Protein AF-A0A4C1TET9-F1 (afdb_monomer_lite)

pLDDT: mean 71.74, std 20.32, range [32.75, 92.12]

Structure (mmCIF, N/CA/C/O backbone):
data_AF-A0A4C1TET9-F1
#
_entry.id   AF-A0A4C1TET9-F1
#
loop_
_atom_site.group_PDB
_atom_site.id
_atom_site.type_symbol
_atom_site.label_atom_id
_atom_site.label_alt_id
_atom_site.label_comp_id
_atom_site.label_asym_id
_atom_site.label_entity_id
_atom_site.label_seq_id
_atom_site.pdbx_PDB_ins_code
_atom_site.Cartn_x
_atom_site.Cartn_y
_atom_site.Cartn_z
_atom_site.occupancy
_atom_site.B_iso_or_equiv
_atom_site.auth_seq_id
_atom_site.auth_comp_id
_atom_site.auth_asym_id
_atom_site.auth_atom_id
_atom_site.pdbx_PDB_model_num
ATOM 1 N N . MET A 1 1 ? 56.126 8.622 1.285 1.00 38.72 1 MET A N 1
ATOM 2 C CA . MET A 1 1 ? 56.814 7.589 0.489 1.00 38.72 1 MET A CA 1
ATOM 3 C C . MET A 1 1 ? 56.001 7.360 -0.783 1.00 38.72 1 MET A C 1
ATOM 5 O O . MET A 1 1 ? 54.898 6.855 -0.698 1.00 38.72 1 MET A O 1
ATOM 9 N N . VAL A 1 2 ? 56.518 7.886 -1.899 1.00 38.59 2 VAL A N 1
ATOM 10 C CA . VAL A 1 2 ? 56.330 7.518 -3.320 1.00 38.59 2 VAL A CA 1
ATOM 11 C C . VAL A 1 2 ? 54.938 7.075 -3.811 1.00 38.59 2 VAL A C 1
ATOM 13 O O . VAL A 1 2 ? 54.588 5.906 -3.709 1.00 38.59 2 VAL A O 1
ATOM 16 N N . VAL A 1 3 ? 54.254 7.959 -4.549 1.00 39.19 3 VAL A N 1
ATOM 17 C CA . VAL A 1 3 ? 53.482 7.546 -5.736 1.00 39.19 3 VAL A CA 1
ATOM 18 C C . VAL A 1 3 ? 54.279 8.017 -6.950 1.00 39.19 3 VAL A C 1
ATOM 20 O O . VAL A 1 3 ? 54.488 9.214 -7.143 1.00 39.19 3 VAL A O 1
ATOM 23 N N . LYS A 1 4 ? 54.834 7.059 -7.696 1.00 46.38 4 LYS A N 1
ATOM 24 C CA . LYS A 1 4 ? 55.613 7.294 -8.915 1.00 46.38 4 LYS A CA 1
ATOM 25 C C . LYS A 1 4 ? 54.668 7.546 -10.095 1.00 46.38 4 LYS A C 1
ATOM 27 O O . LYS A 1 4 ? 53.621 6.920 -10.206 1.00 46.38 4 LYS A O 1
ATOM 32 N N . ALA A 1 5 ? 55.114 8.482 -10.925 1.00 46.47 5 ALA A N 1
ATOM 33 C CA . ALA A 1 5 ? 54.540 9.013 -12.155 1.00 46.47 5 ALA A CA 1
ATOM 34 C C . ALA A 1 5 ? 54.262 7.979 -13.259 1.00 46.47 5 ALA A C 1
ATOM 36 O O . ALA A 1 5 ? 54.716 6.847 -13.144 1.00 46.47 5 ALA A O 1
ATOM 37 N N . ILE A 1 6 ? 53.583 8.447 -14.321 1.00 44.53 6 ILE A N 1
ATOM 38 C CA . ILE A 1 6 ? 53.669 8.145 -15.779 1.00 44.53 6 ILE A CA 1
ATOM 39 C C . ILE A 1 6 ? 52.377 8.780 -16.363 1.00 44.53 6 ILE A C 1
ATOM 41 O O . ILE A 1 6 ? 51.304 8.487 -15.859 1.00 44.53 6 ILE A O 1
ATOM 45 N N . ASN A 1 7 ? 52.295 9.668 -17.355 1.00 45.19 7 ASN A N 1
ATOM 46 C CA . ASN A 1 7 ? 53.189 10.201 -18.376 1.00 45.19 7 ASN A CA 1
ATOM 47 C C . ASN A 1 7 ? 52.543 11.511 -18.882 1.00 45.19 7 ASN A C 1
ATOM 49 O O . ASN A 1 7 ? 51.370 11.501 -19.247 1.00 45.19 7 ASN A O 1
ATOM 53 N N . ALA A 1 8 ? 53.298 12.604 -18.972 1.00 42.91 8 ALA A N 1
ATOM 54 C CA . ALA A 1 8 ? 52.932 13.778 -19.765 1.00 42.91 8 ALA A CA 1
ATOM 55 C C . ALA A 1 8 ? 54.130 14.100 -20.656 1.00 42.91 8 ALA A C 1
ATOM 57 O O . ALA A 1 8 ? 55.148 14.600 -20.182 1.00 42.91 8 ALA A O 1
ATOM 58 N N . ALA A 1 9 ? 54.031 13.737 -21.931 1.00 41.31 9 ALA A N 1
ATOM 59 C CA . ALA A 1 9 ? 55.050 14.031 -22.920 1.00 41.31 9 ALA A CA 1
ATOM 60 C C . ALA A 1 9 ? 54.404 14.278 -24.283 1.00 41.31 9 ALA A C 1
ATOM 62 O O . ALA A 1 9 ? 53.644 13.438 -24.757 1.00 41.31 9 ALA A O 1
ATOM 63 N N . ALA A 1 10 ? 54.843 15.386 -24.888 1.00 41.03 10 ALA A N 1
ATOM 64 C CA . ALA A 1 10 ? 54.992 15.609 -26.325 1.00 41.03 10 ALA A CA 1
ATOM 65 C C . ALA A 1 10 ? 53.688 15.750 -27.149 1.00 41.03 10 ALA A C 1
ATOM 67 O O . ALA A 1 10 ? 52.741 15.002 -26.994 1.00 41.03 10 ALA A O 1
ATOM 68 N N . ASN A 1 11 ? 53.563 16.659 -28.109 1.00 46.41 11 ASN A N 1
ATOM 69 C CA . ASN A 1 11 ? 54.492 17.654 -28.612 1.00 46.41 11 ASN A CA 1
ATOM 70 C C . ASN A 1 11 ? 53.714 18.684 -29.433 1.00 46.41 11 ASN A C 1
ATOM 72 O O . ASN A 1 11 ? 52.646 18.408 -29.974 1.00 46.41 11 ASN A O 1
ATOM 76 N N . GLN A 1 12 ? 54.307 19.862 -29.515 1.00 42.22 12 GLN A N 1
ATOM 77 C CA . GLN A 1 12 ? 53.880 21.018 -30.285 1.00 42.22 12 GLN A CA 1
ATOM 78 C C . GLN A 1 12 ? 54.025 20.804 -31.804 1.00 42.22 12 GLN A C 1
ATOM 80 O O . GLN A 1 12 ? 54.840 20.002 -32.254 1.00 42.22 12 GLN A O 1
ATOM 85 N N . GLY A 1 13 ? 53.285 21.603 -32.576 1.00 36.81 13 GLY A N 1
ATOM 86 C CA . GLY A 1 13 ? 53.419 21.783 -34.027 1.00 36.81 13 GLY A CA 1
ATOM 87 C C . GLY A 1 13 ? 52.044 22.121 -34.599 1.00 36.81 13 GLY A C 1
ATOM 88 O O . GLY A 1 13 ? 51.201 21.248 -34.724 1.00 36.81 13 GLY A O 1
ATOM 89 N N . GLY A 1 14 ? 51.664 23.375 -34.819 1.00 34.59 14 GLY A N 1
ATOM 90 C CA . GLY A 1 14 ? 52.382 24.384 -35.587 1.00 34.59 14 GLY A CA 1
ATOM 91 C C . GLY A 1 14 ? 51.443 24.785 -36.725 1.00 34.59 14 GLY A C 1
ATOM 92 O O . GLY A 1 14 ? 51.543 24.265 -37.828 1.00 34.59 14 GLY A O 1
ATOM 93 N N . ILE A 1 15 ? 50.460 25.631 -36.416 1.00 41.78 15 ILE A N 1
ATOM 94 C CA . ILE A 1 15 ? 49.552 26.220 -37.403 1.00 41.78 15 ILE A CA 1
ATOM 95 C C . ILE A 1 15 ? 50.273 27.442 -37.970 1.00 41.78 15 ILE A C 1
ATOM 97 O O . ILE A 1 15 ? 50.394 28.434 -37.258 1.00 41.78 15 ILE A O 1
ATOM 101 N N . LEU A 1 16 ? 50.746 27.394 -39.218 1.00 35.22 16 LEU A N 1
ATOM 102 C CA . LEU A 1 16 ? 50.920 28.610 -40.012 1.00 35.22 16 LEU A CA 1
ATOM 103 C C . LEU A 1 16 ? 50.923 28.335 -41.522 1.00 35.22 16 LEU A C 1
ATOM 105 O O . LEU A 1 16 ? 51.372 27.298 -42.001 1.00 35.22 16 LEU A O 1
ATOM 109 N N . GLN A 1 17 ? 50.362 29.315 -42.219 1.00 34.50 17 GLN A N 1
ATOM 110 C CA . GLN A 1 17 ? 49.959 29.389 -43.619 1.00 34.50 17 GLN A CA 1
ATOM 111 C C . GLN A 1 17 ? 51.088 29.190 -44.642 1.00 34.50 17 GLN A C 1
ATOM 113 O O . GLN A 1 17 ? 52.231 29.583 -44.414 1.00 34.50 17 GLN A O 1
ATOM 118 N N . ARG A 1 18 ? 50.706 28.742 -45.844 1.00 37.03 18 ARG A N 1
ATOM 119 C CA . ARG A 1 18 ? 51.310 29.201 -47.102 1.00 37.03 18 ARG A CA 1
ATOM 120 C C . ARG A 1 18 ? 50.236 29.315 -48.184 1.00 37.03 18 ARG A C 1
ATOM 122 O O . ARG A 1 18 ? 49.615 28.324 -48.552 1.00 37.03 18 ARG A O 1
ATOM 129 N N . GLU A 1 19 ? 50.023 30.546 -48.638 1.00 35.91 19 GLU A N 1
ATOM 130 C CA . GLU A 1 19 ? 49.324 30.899 -49.874 1.00 35.91 19 GLU A CA 1
ATOM 131 C C . GLU A 1 19 ? 50.038 30.309 -51.098 1.00 35.91 19 GLU A C 1
ATOM 133 O O . GLU A 1 19 ? 51.268 30.327 -51.175 1.00 35.91 19 GLU A O 1
ATOM 138 N N . SER A 1 20 ? 49.266 29.882 -52.097 1.00 35.19 20 SER A N 1
ATOM 139 C CA . SER A 1 20 ? 49.674 29.989 -53.498 1.00 35.19 20 SER A CA 1
ATOM 140 C C . SER A 1 20 ? 48.448 30.206 -54.380 1.00 35.19 20 SER A C 1
ATOM 142 O O . SER A 1 20 ? 47.426 29.535 -54.250 1.00 35.19 20 SER A O 1
ATOM 144 N N . VAL A 1 21 ? 48.605 31.203 -55.234 1.00 35.00 21 VAL A N 1
ATOM 145 C CA . VAL A 1 21 ? 47.644 31.941 -56.044 1.00 35.00 21 VAL A CA 1
ATOM 146 C C . VAL A 1 21 ? 47.567 31.345 -57.466 1.00 35.00 21 VAL A C 1
ATOM 148 O O . VAL A 1 21 ? 48.591 30.925 -57.990 1.00 35.00 21 VAL A O 1
ATOM 151 N N . VAL A 1 22 ? 46.342 31.342 -58.017 1.00 37.88 22 VAL A N 1
ATOM 152 C CA . VAL A 1 22 ? 45.834 31.293 -59.421 1.00 37.88 22 VAL A CA 1
ATOM 153 C C . VAL A 1 22 ? 46.313 30.286 -60.494 1.00 37.88 22 VAL A C 1
ATOM 155 O O . VAL A 1 22 ? 47.490 30.171 -60.807 1.00 37.88 22 VAL A O 1
ATOM 158 N N . ASP A 1 23 ? 45.277 29.678 -61.101 1.00 36.84 23 ASP A N 1
ATOM 159 C CA . ASP A 1 23 ? 44.948 29.453 -62.529 1.00 36.84 23 ASP A CA 1
ATOM 160 C C . ASP A 1 23 ? 45.912 28.739 -63.503 1.00 36.84 23 ASP A C 1
ATOM 162 O O . ASP A 1 23 ? 46.975 29.236 -63.852 1.00 36.84 23 ASP A O 1
ATOM 166 N N . ASP A 1 24 ? 45.423 27.625 -64.071 1.00 32.75 24 ASP A N 1
ATOM 167 C CA . ASP A 1 24 ? 44.991 27.494 -65.485 1.00 32.75 24 ASP A CA 1
ATOM 168 C C . ASP A 1 24 ? 45.325 26.124 -66.127 1.00 32.75 24 ASP A C 1
ATOM 170 O O . ASP A 1 24 ? 46.366 25.522 -65.886 1.00 32.75 24 ASP A O 1
ATOM 174 N N . ALA A 1 25 ? 44.400 25.678 -66.985 1.00 37.97 25 ALA A N 1
ATOM 175 C CA . ALA A 1 25 ? 44.538 24.687 -68.059 1.00 37.97 25 ALA A CA 1
ATOM 176 C C . ALA A 1 25 ? 44.993 23.240 -67.743 1.00 37.97 25 ALA A C 1
ATOM 178 O O . ALA A 1 25 ? 46.173 22.912 -67.713 1.00 37.97 25 ALA A O 1
ATOM 179 N N . ALA A 1 26 ? 44.037 22.302 -67.740 1.00 41.69 26 ALA A N 1
ATOM 180 C CA . ALA A 1 26 ? 43.791 21.41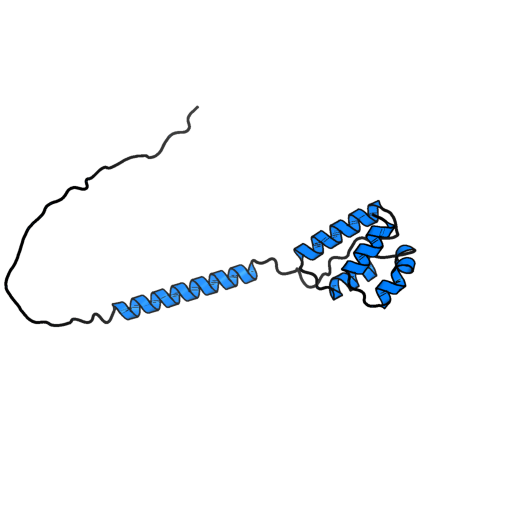5 -68.892 1.00 41.69 26 ALA A CA 1
ATOM 181 C C . ALA A 1 26 ? 42.923 20.211 -68.490 1.00 41.69 26 ALA A C 1
ATOM 183 O O . ALA A 1 26 ? 43.191 19.481 -67.541 1.00 41.69 26 ALA A O 1
ATOM 184 N N . ARG A 1 27 ? 41.851 20.025 -69.259 1.00 41.78 27 ARG A N 1
ATOM 185 C CA . ARG A 1 27 ? 40.932 18.890 -69.216 1.00 41.78 27 ARG A CA 1
ATOM 186 C C . ARG A 1 27 ? 41.647 17.628 -69.698 1.00 41.78 27 ARG A C 1
ATOM 188 O O . ARG A 1 27 ? 42.098 17.636 -70.835 1.00 41.78 27 ARG A O 1
ATOM 195 N N . GLU A 1 28 ? 41.572 16.537 -68.943 1.00 36.75 28 GLU A N 1
ATOM 196 C CA . GLU A 1 28 ? 41.416 15.208 -69.539 1.00 36.75 28 GLU A CA 1
ATOM 197 C C . GLU A 1 28 ? 40.436 14.346 -68.732 1.00 36.75 28 GLU A C 1
ATOM 199 O O . GLU A 1 28 ? 40.365 14.349 -67.506 1.00 36.75 28 GLU A O 1
ATOM 204 N N . THR A 1 29 ? 39.599 13.690 -69.515 1.00 40.94 29 THR A N 1
ATOM 205 C CA . THR A 1 29 ? 38.412 12.886 -69.247 1.00 40.94 29 THR A CA 1
ATOM 206 C C . THR A 1 29 ? 38.710 11.546 -68.556 1.00 40.94 29 THR A C 1
ATOM 208 O O . THR A 1 29 ? 39.544 10.799 -69.045 1.00 40.94 29 THR A O 1
ATOM 211 N N . LEU A 1 30 ? 37.968 11.264 -67.466 1.00 40.09 30 LEU A N 1
ATOM 212 C CA . LEU A 1 30 ? 37.330 9.998 -67.005 1.00 40.09 30 LEU A CA 1
ATOM 213 C C . LEU A 1 30 ? 37.897 8.623 -67.478 1.00 40.09 30 LEU A C 1
ATOM 215 O O . LEU A 1 30 ? 38.161 8.448 -68.663 1.00 40.09 30 LEU A O 1
ATOM 219 N N . PRO A 1 31 ? 37.906 7.573 -66.614 1.00 49.78 31 PRO A N 1
ATOM 220 C CA . PRO A 1 31 ? 36.642 7.055 -66.092 1.00 49.78 31 PRO A CA 1
ATOM 221 C C . PRO A 1 31 ? 36.574 6.653 -64.613 1.00 49.78 31 PRO A C 1
ATOM 223 O O . PRO A 1 31 ? 37.527 6.281 -63.934 1.00 49.78 31 PRO A O 1
ATOM 226 N N . GLU A 1 32 ? 35.324 6.725 -64.182 1.00 46.44 32 GLU A N 1
ATOM 227 C CA . GLU A 1 32 ? 34.689 6.333 -62.940 1.00 46.44 32 GLU A CA 1
ATOM 228 C C . GLU A 1 32 ? 34.900 4.840 -62.641 1.00 46.44 32 GLU A C 1
ATOM 230 O O . GLU A 1 32 ? 34.264 3.961 -63.217 1.00 46.44 32 GLU A O 1
ATOM 235 N N . GLY A 1 33 ? 35.813 4.544 -61.718 1.00 41.16 33 GLY A N 1
ATOM 236 C CA . GLY A 1 33 ? 35.921 3.230 -61.093 1.00 41.16 33 GLY A CA 1
ATOM 237 C C . GLY A 1 33 ? 35.036 3.166 -59.853 1.00 41.16 33 GLY A C 1
ATOM 238 O O . GLY A 1 33 ? 35.521 3.361 -58.739 1.00 41.16 33 GLY A O 1
ATOM 239 N N . THR A 1 34 ? 33.739 2.896 -60.013 1.00 49.94 34 THR A N 1
ATOM 240 C CA . THR A 1 34 ? 32.864 2.533 -58.889 1.00 49.94 34 THR A CA 1
ATOM 241 C C . THR A 1 34 ? 33.432 1.281 -58.217 1.00 49.94 34 THR A C 1
ATOM 243 O O . THR A 1 34 ? 33.365 0.193 -58.775 1.00 49.94 34 THR A O 1
ATOM 246 N N . GLN A 1 35 ? 34.024 1.421 -57.027 1.00 54.91 35 GLN A N 1
ATOM 247 C CA . GLN A 1 35 ? 34.494 0.302 -56.203 1.00 54.91 35 GLN A CA 1
ATOM 248 C C . GLN A 1 35 ? 33.288 -0.409 -55.548 1.00 54.91 35 GLN A C 1
ATOM 250 O O . GLN A 1 35 ? 32.724 0.134 -54.588 1.00 54.91 35 GLN A O 1
ATOM 255 N N . PRO A 1 36 ? 32.910 -1.632 -55.978 1.00 53.16 36 PRO A N 1
ATOM 256 C CA . PRO A 1 36 ? 31.734 -2.343 -55.460 1.00 53.16 36 PRO A CA 1
ATOM 257 C C . PRO A 1 36 ? 31.922 -2.897 -54.033 1.00 53.16 36 PRO A C 1
ATOM 259 O O . PRO A 1 36 ? 30.972 -3.368 -53.419 1.00 53.16 36 PRO A O 1
ATOM 262 N N . GLY A 1 37 ? 33.132 -2.829 -53.462 1.00 53.34 37 GLY A N 1
ATOM 263 C CA . GLY A 1 37 ? 33.422 -3.335 -52.111 1.00 53.34 37 GLY A CA 1
ATOM 264 C C . GLY A 1 37 ? 33.088 -2.370 -50.964 1.00 53.34 37 GLY A C 1
ATOM 265 O O . GLY A 1 37 ? 33.099 -2.762 -49.796 1.00 53.34 37 GLY A O 1
ATOM 266 N N . SER A 1 38 ? 32.812 -1.100 -51.270 1.00 57.69 38 SER A N 1
ATOM 267 C CA . SER A 1 38 ? 32.618 -0.052 -50.258 1.00 57.69 38 SER A CA 1
ATOM 268 C C . SER A 1 38 ? 31.205 -0.045 -49.664 1.00 57.69 38 SER A C 1
ATOM 270 O O . SER A 1 38 ? 31.041 0.164 -48.460 1.00 57.69 38 SER A O 1
ATOM 272 N N . THR A 1 39 ? 30.196 -0.339 -50.483 1.00 57.72 39 THR A N 1
ATOM 273 C CA . THR A 1 39 ? 28.786 -0.438 -50.082 1.00 57.72 39 THR A CA 1
ATOM 274 C C . THR A 1 39 ? 28.551 -1.689 -49.239 1.00 57.72 39 THR A C 1
ATOM 276 O O . THR A 1 39 ? 28.090 -1.577 -48.104 1.00 57.72 39 THR A O 1
ATOM 279 N N . MET A 1 40 ? 29.023 -2.848 -49.708 1.00 56.12 40 MET A N 1
ATOM 280 C CA . MET A 1 40 ? 28.885 -4.135 -49.014 1.00 56.12 40 MET A CA 1
ATOM 281 C C . MET A 1 40 ? 29.544 -4.132 -47.623 1.00 56.12 40 MET A C 1
ATOM 283 O O . MET A 1 40 ? 28.971 -4.604 -46.641 1.00 56.12 40 MET A O 1
ATOM 287 N N . ARG A 1 41 ? 30.739 -3.536 -47.489 1.00 59.06 41 ARG A N 1
ATOM 288 C CA . ARG A 1 41 ? 31.430 -3.408 -46.192 1.00 59.06 41 ARG A CA 1
ATOM 289 C C . ARG A 1 41 ? 30.714 -2.441 -45.239 1.00 59.06 41 ARG A C 1
ATOM 291 O O . ARG A 1 41 ? 30.790 -2.611 -44.021 1.00 59.06 41 ARG A O 1
ATOM 298 N N . ARG A 1 42 ? 30.033 -1.421 -45.771 1.00 60.69 42 ARG A N 1
ATOM 299 C CA . ARG A 1 42 ? 29.280 -0.427 -44.991 1.00 60.69 42 ARG A CA 1
ATOM 300 C C . ARG A 1 42 ? 27.948 -0.986 -44.491 1.00 60.69 42 ARG A C 1
ATOM 302 O O . ARG A 1 42 ? 27.585 -0.707 -43.350 1.00 60.69 42 ARG A O 1
ATOM 309 N N . GLU A 1 43 ? 27.283 -1.808 -45.293 1.00 63.66 43 GLU A N 1
ATOM 310 C CA . GLU A 1 43 ? 26.061 -2.532 -44.922 1.00 63.66 43 GLU A CA 1
ATOM 311 C C . GLU A 1 43 ? 26.336 -3.593 -43.855 1.00 63.66 43 GLU A C 1
ATOM 313 O O . GLU A 1 43 ? 25.727 -3.574 -42.792 1.00 63.66 43 GLU A O 1
ATOM 318 N N . GLN A 1 44 ? 27.370 -4.418 -44.026 1.00 67.12 44 GLN A N 1
ATOM 319 C CA . GLN A 1 44 ? 27.750 -5.390 -42.992 1.00 67.12 44 GLN A CA 1
ATOM 320 C C . GLN A 1 44 ? 28.136 -4.736 -41.655 1.00 67.12 44 GLN A C 1
ATOM 322 O O . GLN A 1 44 ? 27.994 -5.336 -40.586 1.00 67.12 44 GLN A O 1
ATOM 327 N N . ASN A 1 45 ? 28.674 -3.515 -41.696 1.00 71.50 45 ASN A N 1
ATOM 328 C CA . ASN A 1 45 ? 28.990 -2.747 -40.495 1.00 71.50 45 ASN A CA 1
ATOM 329 C C . ASN A 1 45 ? 27.723 -2.147 -39.858 1.00 71.50 45 ASN A C 1
ATOM 331 O O . ASN A 1 45 ? 27.617 -2.099 -38.633 1.00 71.50 45 ASN A O 1
ATOM 335 N N . SER A 1 46 ? 26.739 -1.721 -40.658 1.00 69.06 46 SER A N 1
ATOM 336 C CA . SER A 1 46 ? 25.460 -1.215 -40.145 1.00 69.06 46 SER A CA 1
ATOM 337 C C . SER A 1 46 ? 24.617 -2.334 -39.523 1.00 69.06 46 SER A C 1
ATOM 339 O O . SER A 1 46 ? 24.048 -2.135 -38.451 1.00 69.06 46 SER A O 1
ATOM 341 N N . GLU A 1 47 ? 24.625 -3.529 -40.115 1.00 74.00 47 GLU A N 1
ATOM 342 C CA . GLU A 1 47 ? 23.980 -4.734 -39.586 1.00 74.00 47 GLU A CA 1
ATOM 343 C C . GLU A 1 47 ? 24.635 -5.214 -38.292 1.00 74.00 47 GLU A C 1
ATOM 345 O O . GLU A 1 47 ? 23.942 -5.442 -37.303 1.00 74.00 47 GLU A O 1
ATOM 350 N N . ARG A 1 48 ? 25.976 -5.2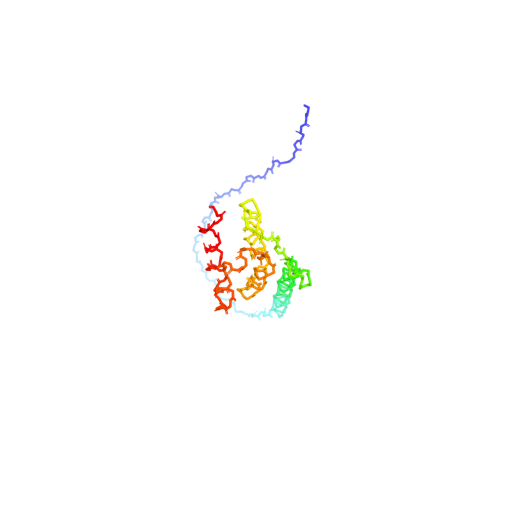78 -38.238 1.00 76.44 48 ARG A N 1
ATOM 351 C CA . ARG A 1 48 ? 26.697 -5.604 -36.994 1.00 76.44 48 ARG A CA 1
ATOM 352 C C . ARG A 1 48 ? 26.407 -4.607 -35.878 1.00 76.44 48 ARG A C 1
ATOM 354 O O . ARG A 1 48 ? 26.223 -5.005 -34.730 1.00 76.44 48 ARG A O 1
ATOM 361 N N . ARG A 1 49 ? 26.344 -3.312 -36.201 1.00 75.44 49 ARG A N 1
ATOM 362 C CA . ARG A 1 49 ? 25.990 -2.259 -35.237 1.00 75.44 49 ARG A CA 1
ATOM 363 C C . ARG A 1 49 ? 24.544 -2.372 -34.764 1.00 75.44 49 ARG A C 1
ATOM 365 O O . ARG A 1 49 ? 24.295 -2.188 -33.575 1.00 75.44 49 ARG A O 1
ATOM 372 N N . ARG A 1 50 ? 23.613 -2.710 -35.659 1.00 80.19 50 ARG A N 1
ATOM 373 C CA . ARG A 1 50 ? 22.208 -2.967 -35.321 1.00 80.19 50 ARG A CA 1
ATOM 374 C C . ARG A 1 50 ? 22.074 -4.190 -34.416 1.00 80.19 50 ARG A C 1
ATOM 376 O O . ARG A 1 50 ? 21.478 -4.071 -33.354 1.00 80.19 50 ARG A O 1
ATOM 383 N N . GLY A 1 51 ? 22.718 -5.303 -34.763 1.00 86.88 51 GLY A N 1
ATOM 384 C CA . GLY A 1 51 ? 22.719 -6.520 -33.949 1.00 86.88 51 GLY A CA 1
ATOM 385 C C . GLY A 1 51 ? 23.330 -6.310 -32.560 1.00 86.88 51 GLY A C 1
ATOM 386 O O . GLY A 1 51 ? 22.800 -6.807 -31.571 1.00 86.88 51 GLY A O 1
ATOM 387 N N . LEU A 1 52 ? 24.396 -5.507 -32.443 1.00 87.94 52 LEU A N 1
ATOM 388 C CA . LEU A 1 52 ? 24.977 -5.152 -31.142 1.00 87.94 52 LEU A CA 1
ATOM 389 C C . LEU A 1 52 ? 24.045 -4.259 -30.307 1.00 87.94 52 LEU A C 1
ATOM 391 O O . LEU A 1 52 ? 23.948 -4.436 -29.090 1.00 87.94 52 LEU A O 1
ATOM 395 N N . ALA A 1 53 ? 23.358 -3.308 -30.943 1.00 86.00 53 ALA A N 1
ATOM 396 C CA . ALA A 1 53 ? 22.373 -2.460 -30.278 1.00 86.00 53 ALA A CA 1
ATOM 397 C C . ALA A 1 53 ? 21.155 -3.272 -29.807 1.00 86.00 53 ALA A C 1
ATOM 399 O O . ALA A 1 53 ? 20.701 -3.091 -28.679 1.00 86.00 53 ALA A O 1
ATOM 400 N N . GLU A 1 54 ? 20.674 -4.210 -30.623 1.00 88.44 54 GLU A N 1
ATOM 401 C CA . GLU A 1 54 ? 19.601 -5.144 -30.271 1.00 88.44 54 GLU A CA 1
ATOM 402 C C . GLU A 1 54 ? 20.015 -6.075 -29.129 1.00 88.44 54 GLU A C 1
ATOM 404 O O . GLU A 1 54 ? 19.259 -6.244 -28.173 1.00 88.44 54 GLU A O 1
ATOM 409 N N . LEU A 1 55 ? 21.244 -6.599 -29.160 1.00 89.88 55 LEU A N 1
ATOM 410 C CA . LEU A 1 55 ? 21.796 -7.405 -28.073 1.00 89.88 55 LEU A CA 1
ATOM 411 C C . LEU A 1 55 ? 21.906 -6.595 -26.777 1.00 89.88 55 LEU A C 1
ATOM 413 O O . LEU A 1 55 ? 21.489 -7.061 -25.722 1.00 89.88 55 LEU A O 1
ATOM 417 N N . THR A 1 56 ? 22.406 -5.362 -26.847 1.00 89.06 56 THR A N 1
ATOM 418 C CA . THR A 1 56 ? 22.504 -4.464 -25.685 1.00 89.06 56 THR A CA 1
ATOM 419 C C . THR A 1 56 ? 21.116 -4.114 -25.142 1.00 89.06 56 THR A C 1
ATOM 421 O O . THR A 1 56 ? 20.915 -4.062 -23.928 1.00 89.06 56 THR A O 1
ATOM 424 N N . HIS A 1 57 ? 20.130 -3.919 -26.020 1.00 85.75 57 HIS A N 1
ATOM 425 C CA . HIS A 1 57 ? 18.740 -3.702 -25.632 1.00 85.75 57 HIS A CA 1
ATOM 426 C C . HIS A 1 57 ? 18.138 -4.938 -24.947 1.00 85.75 57 HIS A C 1
ATOM 428 O O . HIS A 1 57 ? 17.498 -4.807 -23.903 1.00 85.75 57 HIS A O 1
ATOM 434 N N . ALA A 1 58 ? 18.377 -6.136 -25.484 1.00 87.19 58 ALA A N 1
ATOM 435 C CA . ALA A 1 58 ? 17.922 -7.397 -24.906 1.00 87.19 58 ALA A CA 1
ATOM 436 C C . ALA A 1 58 ? 18.584 -7.675 -23.548 1.00 87.19 58 ALA A C 1
ATOM 438 O O . ALA A 1 58 ? 17.893 -8.020 -22.592 1.00 87.19 58 ALA A O 1
ATOM 439 N N . ILE A 1 59 ? 19.894 -7.444 -23.425 1.00 85.19 59 ILE A N 1
ATOM 440 C CA . ILE A 1 59 ? 20.619 -7.563 -22.155 1.00 85.19 59 ILE A CA 1
ATOM 441 C C . ILE A 1 59 ? 20.057 -6.572 -21.137 1.00 85.19 59 ILE A C 1
ATOM 443 O O . ILE A 1 59 ? 19.737 -6.983 -20.031 1.00 85.19 59 ILE A O 1
ATOM 447 N N . ASN A 1 60 ? 19.832 -5.306 -21.502 1.00 83.06 60 ASN A N 1
ATOM 448 C CA . ASN A 1 60 ? 19.196 -4.336 -20.603 1.00 83.06 60 ASN A CA 1
ATOM 449 C C . ASN A 1 60 ? 17.767 -4.740 -20.212 1.00 83.06 60 ASN A C 1
ATOM 451 O O . ASN A 1 60 ? 17.355 -4.513 -19.078 1.00 83.06 60 ASN A O 1
ATOM 455 N N . LYS A 1 61 ? 17.004 -5.371 -21.112 1.00 78.00 61 LYS A N 1
ATOM 456 C CA . LYS A 1 61 ? 15.682 -5.929 -20.790 1.00 78.00 61 LYS A CA 1
ATOM 457 C C . LYS A 1 61 ? 15.756 -7.107 -19.815 1.00 78.00 61 LYS A C 1
ATOM 459 O O . LYS A 1 61 ? 14.855 -7.234 -18.992 1.00 78.00 61 LYS A O 1
ATOM 464 N N . LEU A 1 62 ? 16.791 -7.946 -19.895 1.00 74.06 62 LEU A N 1
ATOM 465 C CA . LEU A 1 62 ? 17.008 -9.073 -18.977 1.00 74.06 62 LEU A CA 1
ATOM 466 C C . LEU A 1 62 ? 17.660 -8.671 -17.647 1.00 74.06 62 LEU A C 1
ATOM 468 O O . LEU A 1 62 ? 17.413 -9.329 -16.641 1.00 74.06 62 LEU A O 1
ATOM 472 N N . ALA A 1 63 ? 18.507 -7.641 -17.660 1.00 73.81 63 ALA A N 1
ATOM 473 C CA . ALA A 1 63 ? 19.240 -7.135 -16.503 1.00 73.81 63 ALA A CA 1
ATOM 474 C C . ALA A 1 63 ? 18.378 -6.240 -15.608 1.00 73.81 63 ALA A C 1
ATOM 476 O O . ALA A 1 63 ? 18.705 -6.064 -14.435 1.00 73.81 63 ALA A O 1
ATOM 477 N N . LYS A 1 64 ? 17.259 -5.709 -16.128 1.00 67.44 64 LYS A N 1
ATOM 478 C CA . LYS A 1 64 ? 16.192 -5.198 -15.266 1.00 67.44 64 LYS A CA 1
ATOM 479 C C . LYS A 1 64 ? 15.829 -6.313 -14.288 1.00 67.44 64 LYS A C 1
ATOM 481 O O . LYS A 1 64 ? 15.519 -7.405 -14.769 1.00 67.44 64 LYS A O 1
ATOM 486 N N . PRO A 1 65 ? 15.874 -6.067 -12.965 1.00 56.78 65 PRO A N 1
ATOM 487 C CA . PRO A 1 65 ? 15.433 -7.034 -11.976 1.00 56.78 65 PRO A CA 1
ATOM 488 C C . PRO A 1 65 ? 14.060 -7.542 -12.397 1.00 56.78 65 PRO A C 1
ATOM 490 O O . PRO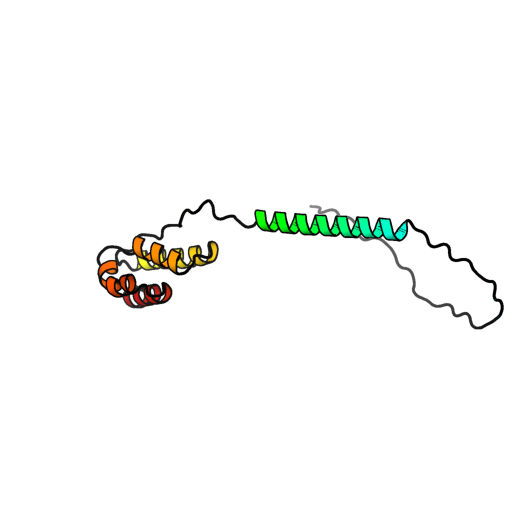 A 1 65 ? 13.070 -6.814 -12.357 1.00 56.78 65 PRO A O 1
ATOM 493 N N . ARG A 1 66 ? 14.011 -8.774 -12.910 1.00 57.16 66 ARG A N 1
ATOM 494 C CA . ARG A 1 66 ? 12.734 -9.426 -13.152 1.00 57.16 66 ARG A CA 1
ATOM 495 C C . ARG A 1 66 ? 12.133 -9.629 -11.768 1.00 57.16 66 ARG A C 1
ATOM 497 O O . ARG A 1 66 ? 12.853 -10.140 -10.906 1.00 57.16 66 ARG A O 1
ATOM 504 N N . PRO A 1 67 ? 10.868 -9.242 -11.538 1.00 56.22 67 PRO A N 1
ATOM 505 C CA . PRO A 1 67 ? 10.179 -9.622 -10.320 1.00 56.22 67 PRO A CA 1
ATOM 506 C C . PRO A 1 67 ? 10.372 -11.125 -10.149 1.00 56.22 67 PRO A C 1
ATOM 508 O O . PRO A 1 67 ? 10.083 -11.898 -11.068 1.00 56.22 67 PRO A O 1
ATOM 511 N N . ILE A 1 68 ? 10.953 -11.528 -9.022 1.00 57.78 68 ILE A N 1
ATOM 512 C CA . ILE A 1 68 ? 11.073 -12.931 -8.651 1.00 57.78 68 ILE A CA 1
ATOM 513 C C . ILE A 1 68 ? 9.630 -13.434 -8.556 1.00 57.78 68 ILE A C 1
ATOM 515 O O . ILE A 1 68 ? 8.904 -13.072 -7.638 1.00 57.78 68 ILE A O 1
ATOM 519 N N . SER A 1 69 ? 9.190 -14.131 -9.607 1.00 51.47 69 SER A N 1
ATOM 520 C CA . SER A 1 69 ? 7.931 -14.869 -9.747 1.00 51.47 69 SER A CA 1
ATOM 521 C C . SER A 1 69 ? 6.808 -14.461 -8.781 1.00 51.47 69 SER A C 1
ATOM 523 O O . SER A 1 69 ? 6.690 -15.085 -7.737 1.00 51.47 69 SER A O 1
ATOM 525 N N . ASN A 1 70 ? 5.961 -13.486 -9.132 1.00 52.22 70 ASN A N 1
ATOM 526 C CA . ASN A 1 70 ? 4.608 -13.280 -8.570 1.00 52.22 70 ASN A CA 1
ATOM 527 C C . ASN A 1 70 ? 4.438 -13.344 -7.033 1.00 52.22 70 ASN A C 1
ATOM 529 O O . ASN A 1 70 ? 3.311 -13.478 -6.553 1.00 52.22 70 ASN A O 1
ATOM 533 N N . GLN A 1 71 ? 5.508 -13.239 -6.245 1.00 58.66 71 GLN A N 1
ATOM 534 C CA . GLN A 1 71 ? 5.419 -13.186 -4.797 1.00 58.66 71 GLN A CA 1
ATOM 535 C C . GLN A 1 71 ? 5.067 -11.748 -4.460 1.00 58.66 71 GLN A C 1
ATOM 537 O O . GLN A 1 71 ? 5.923 -10.871 -4.366 1.00 58.66 71 GLN A O 1
ATOM 542 N N . VAL A 1 72 ? 3.761 -11.495 -4.390 1.00 65.75 72 VAL A N 1
ATOM 543 C CA . VAL A 1 72 ? 3.210 -10.275 -3.814 1.00 65.75 72 VAL A CA 1
ATOM 544 C C . VAL A 1 72 ? 3.918 -10.071 -2.479 1.00 65.75 72 VAL A C 1
ATOM 546 O O . VAL A 1 72 ? 3.768 -10.892 -1.579 1.00 65.75 72 VAL A O 1
ATOM 549 N N . ILE A 1 73 ? 4.727 -9.015 -2.361 1.00 78.81 73 ILE A N 1
ATOM 550 C CA . ILE A 1 73 ? 5.381 -8.712 -1.095 1.00 78.81 73 ILE A CA 1
ATOM 551 C C . ILE A 1 73 ? 4.281 -8.315 -0.131 1.00 78.81 73 ILE A C 1
ATOM 553 O O . ILE A 1 73 ? 3.615 -7.288 -0.304 1.00 78.81 73 ILE A O 1
ATOM 557 N N . GLU A 1 74 ? 4.063 -9.162 0.862 1.00 82.06 74 GLU A N 1
ATOM 558 C CA . GLU A 1 74 ? 3.059 -8.922 1.878 1.00 82.06 74 GLU A CA 1
ATOM 559 C C . GLU A 1 74 ? 3.447 -7.699 2.704 1.00 82.06 74 GLU A C 1
ATOM 561 O O . GLU A 1 74 ? 4.615 -7.462 3.021 1.00 82.06 74 GLU A O 1
ATOM 566 N N . LEU A 1 75 ? 2.446 -6.877 3.000 1.00 88.00 75 LEU A N 1
ATOM 567 C CA . LEU A 1 75 ? 2.623 -5.747 3.894 1.00 88.00 75 LEU A CA 1
ATOM 568 C C . LEU A 1 75 ? 2.583 -6.249 5.343 1.00 88.00 75 LEU A C 1
ATOM 570 O O . LEU A 1 75 ? 1.876 -7.221 5.628 1.00 88.00 75 LEU A O 1
ATOM 574 N N . PRO A 1 76 ? 3.278 -5.568 6.268 1.00 87.44 76 PRO A N 1
ATOM 575 C CA . PRO A 1 76 ? 3.148 -5.834 7.693 1.00 87.44 76 PRO A CA 1
ATOM 576 C C . PRO A 1 76 ? 1.680 -5.801 8.128 1.00 87.44 76 PRO A C 1
ATOM 578 O O . PRO A 1 76 ? 0.901 -4.967 7.659 1.00 87.44 76 PRO A O 1
ATOM 581 N N . ALA A 1 77 ? 1.305 -6.699 9.038 1.00 89.06 77 ALA A N 1
ATOM 582 C CA . ALA A 1 77 ? -0.022 -6.668 9.634 1.00 89.06 77 ALA A CA 1
ATOM 583 C C . ALA A 1 77 ? -0.203 -5.372 10.437 1.00 89.06 77 ALA A C 1
ATOM 585 O O . ALA A 1 77 ? 0.668 -4.981 11.216 1.00 89.06 77 ALA A O 1
ATOM 586 N N . PHE A 1 78 ? -1.349 -4.725 10.251 1.00 91.06 78 PHE A N 1
ATOM 587 C CA . PHE A 1 78 ? -1.696 -3.472 10.897 1.00 91.06 78 PHE A CA 1
ATOM 588 C C . PHE A 1 78 ? -2.991 -3.620 11.697 1.00 91.06 78 PHE A C 1
ATOM 590 O O . PHE A 1 78 ? -4.079 -3.770 11.129 1.00 91.06 78 PHE A O 1
ATOM 597 N N . CYS A 1 79 ? -2.864 -3.541 13.024 1.00 87.44 79 CYS A N 1
ATOM 598 C CA . CYS A 1 79 ? -3.962 -3.729 13.975 1.00 87.44 79 CYS A CA 1
ATOM 599 C C . CYS A 1 79 ? -4.379 -2.434 14.691 1.00 87.44 79 CYS A C 1
ATOM 601 O O . CYS A 1 79 ? -5.310 -2.455 15.501 1.00 87.44 79 CYS A O 1
ATOM 603 N N . GLY A 1 80 ? -3.749 -1.300 14.363 1.00 85.38 80 GLY A N 1
ATOM 604 C CA . GLY A 1 80 ? -4.131 0.035 14.844 1.00 85.38 80 GLY A CA 1
ATOM 605 C C . GLY A 1 80 ? -3.094 0.729 15.721 1.00 85.38 80 GLY A C 1
ATOM 606 O O . GLY A 1 80 ? -3.397 1.773 16.292 1.00 85.38 80 GLY A O 1
ATOM 607 N N . ASN A 1 81 ? -1.884 0.179 15.848 1.00 88.81 81 ASN A N 1
ATOM 608 C CA . ASN A 1 81 ? -0.786 0.834 16.555 1.00 88.81 81 ASN A CA 1
ATOM 609 C C . ASN A 1 81 ? -0.067 1.847 15.643 1.00 88.81 81 ASN A C 1
ATOM 611 O O . ASN A 1 81 ? 0.297 1.520 14.519 1.00 88.81 81 ASN A O 1
ATOM 615 N N . VAL A 1 82 ? 0.217 3.055 16.134 1.00 86.94 82 VAL A N 1
ATOM 616 C CA . VAL A 1 82 ? 0.912 4.115 15.371 1.00 86.94 82 VAL A CA 1
ATOM 617 C C . VAL A 1 82 ? 2.291 3.670 14.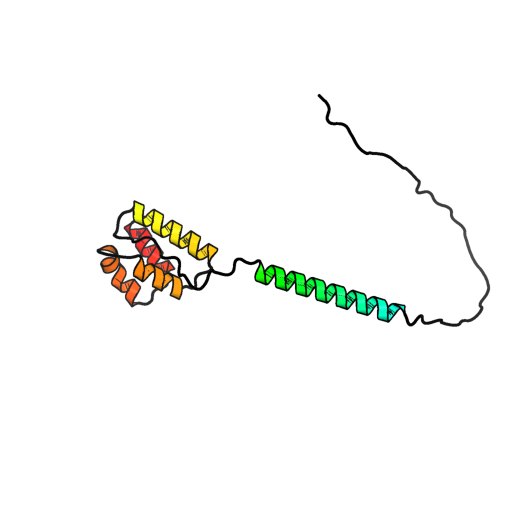850 1.00 86.94 82 VAL A C 1
ATOM 619 O O . VAL A 1 82 ? 2.690 4.019 13.739 1.00 86.94 82 VAL A O 1
ATOM 622 N N . ASN A 1 83 ? 3.027 2.854 15.609 1.00 87.19 83 ASN A N 1
ATOM 623 C CA . ASN A 1 83 ? 4.324 2.332 15.167 1.00 87.19 83 ASN A CA 1
ATOM 624 C C . ASN A 1 83 ? 4.170 1.288 14.049 1.00 87.19 83 ASN A C 1
ATOM 626 O O . ASN A 1 83 ? 4.946 1.293 13.094 1.00 87.19 83 ASN A O 1
ATOM 630 N N . GLU A 1 84 ? 3.142 0.436 14.131 1.00 88.12 84 GLU A N 1
ATOM 631 C CA . GLU A 1 84 ? 2.790 -0.502 13.053 1.00 88.12 84 GLU A CA 1
ATOM 632 C C . GLU A 1 84 ? 2.341 0.251 11.798 1.00 88.12 84 GLU A C 1
ATOM 634 O O . GLU A 1 84 ? 2.694 -0.143 10.687 1.00 88.12 84 GLU A O 1
ATOM 639 N N . TRP A 1 85 ? 1.608 1.357 11.965 1.00 90.00 85 TRP A N 1
ATOM 640 C CA . TRP A 1 85 ? 1.185 2.212 10.860 1.00 90.00 85 TRP A CA 1
ATOM 641 C C . TRP A 1 85 ? 2.389 2.776 10.102 1.00 90.00 85 TRP A C 1
ATOM 643 O O . TRP A 1 85 ? 2.478 2.609 8.888 1.00 90.00 85 TRP A O 1
ATOM 653 N N . ARG A 1 86 ? 3.369 3.356 10.809 1.00 89.81 86 ARG A N 1
ATOM 654 C CA . ARG A 1 86 ? 4.603 3.875 10.189 1.00 89.81 86 ARG A CA 1
ATOM 655 C C . ARG A 1 86 ? 5.370 2.804 9.419 1.00 89.81 86 ARG A C 1
ATOM 657 O O . ARG A 1 86 ? 5.840 3.065 8.312 1.00 89.81 86 ARG A O 1
ATOM 664 N N . LEU A 1 87 ? 5.480 1.604 9.988 1.00 90.38 87 LEU A N 1
ATOM 665 C CA . LEU A 1 87 ? 6.140 0.480 9.328 1.00 90.38 87 LEU A CA 1
ATOM 666 C C . LEU A 1 87 ? 5.378 0.044 8.068 1.00 90.38 87 LEU A C 1
ATOM 668 O O . LEU A 1 87 ? 5.982 -0.148 7.013 1.00 90.38 87 LEU A O 1
ATOM 672 N N . THR A 1 88 ? 4.052 -0.060 8.167 1.00 90.88 88 THR A N 1
ATOM 673 C CA . THR A 1 88 ? 3.165 -0.447 7.062 1.00 90.88 88 THR A CA 1
ATOM 674 C C . THR A 1 88 ? 3.212 0.573 5.932 1.00 90.88 88 THR A C 1
ATOM 676 O O . THR A 1 88 ? 3.363 0.186 4.776 1.00 90.88 88 THR A O 1
ATOM 679 N N . LYS A 1 89 ? 3.154 1.870 6.252 1.00 91.62 89 LYS A N 1
ATOM 680 C CA . LYS A 1 89 ? 3.221 2.966 5.281 1.00 91.62 89 LYS A CA 1
ATOM 681 C C . LYS A 1 89 ? 4.548 2.985 4.530 1.00 91.62 89 LYS A C 1
ATOM 683 O O . LYS A 1 89 ? 4.550 2.992 3.304 1.00 91.62 89 LYS A O 1
ATOM 688 N N . ASN A 1 90 ? 5.667 2.910 5.251 1.00 92.12 90 ASN A 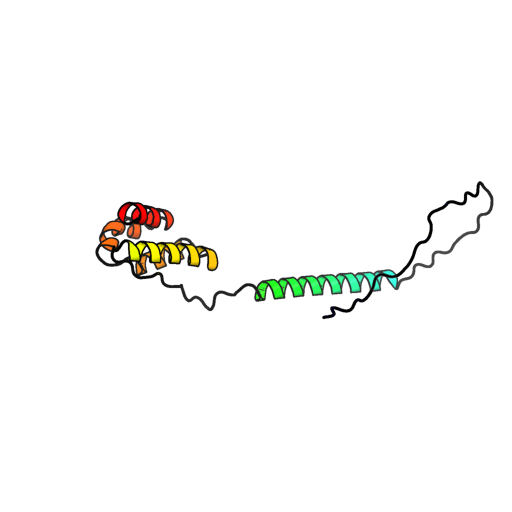N 1
ATOM 689 C CA . ASN A 1 90 ? 6.989 2.871 4.630 1.00 92.12 90 ASN A CA 1
ATOM 690 C C . ASN A 1 90 ? 7.144 1.629 3.735 1.00 92.12 90 ASN A C 1
ATOM 692 O O . ASN A 1 90 ? 7.559 1.730 2.584 1.00 92.12 90 ASN A O 1
ATOM 696 N N . SER A 1 91 ? 6.720 0.457 4.221 1.00 90.12 91 SER A N 1
ATOM 697 C CA . SER A 1 91 ? 6.729 -0.770 3.420 1.00 90.12 91 SER A CA 1
ATOM 698 C C . SER A 1 91 ? 5.852 -0.644 2.170 1.00 90.12 91 SER A C 1
ATOM 700 O O . SER A 1 91 ? 6.285 -1.019 1.081 1.00 90.12 91 SER A O 1
ATOM 702 N N . TYR A 1 92 ? 4.655 -0.063 2.288 1.00 91.88 92 TYR A N 1
ATOM 703 C CA . TYR A 1 92 ? 3.751 0.193 1.168 1.00 91.88 92 TYR A CA 1
ATOM 704 C C . TYR A 1 92 ? 4.399 1.078 0.106 1.00 91.88 92 TYR A C 1
ATOM 706 O O . TYR A 1 92 ? 4.431 0.692 -1.061 1.00 91.88 92 TYR A O 1
ATOM 714 N N . GLU A 1 93 ? 4.953 2.223 0.497 1.00 91.19 93 GLU A N 1
ATOM 715 C CA . GLU A 1 93 ? 5.581 3.175 -0.423 1.00 91.19 93 GLU A CA 1
ATOM 716 C C . GLU A 1 93 ? 6.836 2.579 -1.077 1.00 91.19 93 GLU A C 1
ATOM 718 O O . GLU A 1 93 ? 6.953 2.580 -2.305 1.00 91.19 93 GLU A O 1
ATOM 723 N N . ALA A 1 94 ? 7.729 1.981 -0.281 1.00 88.56 94 ALA A N 1
ATOM 724 C CA . ALA A 1 94 ? 8.971 1.385 -0.767 1.00 88.56 94 ALA A CA 1
ATOM 725 C C . ALA A 1 94 ? 8.708 0.254 -1.769 1.00 88.56 94 ALA A C 1
ATOM 727 O O . ALA A 1 94 ? 9.320 0.196 -2.836 1.00 88.56 94 ALA A O 1
ATOM 728 N N . THR A 1 95 ? 7.773 -0.641 -1.451 1.00 86.62 95 THR A N 1
ATOM 729 C CA . THR A 1 95 ? 7.450 -1.779 -2.321 1.00 86.62 95 THR A CA 1
ATOM 730 C C . THR A 1 95 ? 6.622 -1.365 -3.534 1.00 86.62 95 THR A C 1
ATOM 732 O O . THR A 1 95 ? 6.830 -1.904 -4.614 1.00 86.62 95 THR A O 1
ATOM 735 N N . THR A 1 96 ? 5.734 -0.378 -3.413 1.00 87.88 96 THR A N 1
ATOM 736 C CA . THR A 1 96 ? 4.992 0.150 -4.570 1.00 87.88 96 THR A CA 1
ATOM 737 C C . THR A 1 96 ? 5.932 0.791 -5.583 1.00 87.88 96 THR A C 1
ATOM 739 O O . THR A 1 96 ? 5.799 0.524 -6.773 1.00 87.88 96 THR A O 1
ATOM 742 N N . LEU A 1 97 ? 6.916 1.569 -5.124 1.00 84.12 97 LEU A N 1
ATOM 743 C CA . LEU A 1 97 ? 7.902 2.191 -6.006 1.00 84.12 97 LEU A CA 1
ATOM 744 C C . LEU A 1 97 ? 8.859 1.161 -6.624 1.00 84.12 97 LEU A C 1
ATOM 746 O O . LEU A 1 97 ? 9.196 1.258 -7.798 1.00 84.12 97 LEU A O 1
ATOM 750 N N . THR A 1 98 ? 9.291 0.171 -5.838 1.00 82.00 98 THR A N 1
ATOM 751 C CA . THR A 1 98 ? 10.279 -0.829 -6.280 1.00 82.00 98 THR A CA 1
ATOM 752 C C . THR A 1 98 ? 9.694 -1.831 -7.275 1.00 82.00 98 THR A C 1
ATOM 754 O O . THR A 1 98 ? 10.388 -2.248 -8.199 1.00 82.00 98 THR A O 1
ATOM 757 N N . TYR A 1 99 ? 8.436 -2.233 -7.080 1.00 80.94 99 TYR A N 1
ATOM 758 C CA . TYR A 1 99 ? 7.799 -3.310 -7.847 1.00 80.94 99 TYR A CA 1
ATOM 759 C C . TYR A 1 99 ? 6.693 -2.829 -8.793 1.00 80.94 99 TYR A C 1
ATOM 761 O O . TYR A 1 99 ? 6.078 -3.657 -9.457 1.00 80.94 99 TYR A O 1
ATOM 769 N N . GLU A 1 100 ? 6.444 -1.517 -8.863 1.00 84.50 100 GLU A N 1
ATOM 770 C CA . GLU A 1 100 ? 5.435 -0.902 -9.739 1.00 84.50 100 GLU A CA 1
ATOM 771 C C . GLU A 1 100 ? 4.043 -1.553 -9.603 1.00 84.50 100 GLU A C 1
ATOM 773 O O . GLU A 1 100 ? 3.359 -1.820 -10.595 1.00 84.50 100 GLU A O 1
ATOM 778 N N . TYR A 1 101 ? 3.616 -1.824 -8.362 1.00 84.75 101 TYR A N 1
ATOM 779 C CA . TYR A 1 101 ? 2.322 -2.458 -8.097 1.00 84.75 101 TYR A CA 1
ATOM 780 C C . TYR A 1 101 ? 1.163 -1.640 -8.667 1.00 84.75 101 TYR A C 1
ATOM 782 O O . TYR A 1 101 ? 1.038 -0.433 -8.441 1.00 84.75 101 TYR A O 1
ATOM 790 N N . LYS A 1 102 ? 0.254 -2.324 -9.362 1.00 87.00 102 LYS A N 1
ATOM 791 C CA . LYS A 1 102 ? -0.973 -1.721 -9.879 1.00 87.00 102 LYS A CA 1
ATOM 792 C C . LYS A 1 102 ? -1.951 -1.425 -8.736 1.00 87.00 102 LYS A C 1
ATOM 794 O O . LYS A 1 102 ? -1.939 -2.114 -7.713 1.00 87.00 102 LYS A O 1
ATOM 799 N N . PRO A 1 103 ? -2.897 -0.486 -8.925 1.00 87.12 103 PRO A N 1
ATOM 800 C CA . PRO A 1 103 ? -3.853 -0.119 -7.879 1.00 87.12 103 PRO A CA 1
ATOM 801 C C . PRO A 1 103 ? -4.641 -1.303 -7.296 1.00 87.12 103 PRO A C 1
ATOM 803 O O . PRO A 1 103 ? -4.887 -1.357 -6.095 1.00 87.12 103 PRO A O 1
ATOM 806 N N . HIS A 1 104 ? -5.001 -2.291 -8.122 1.00 85.12 104 HIS A N 1
ATOM 807 C CA . HIS A 1 104 ? -5.717 -3.485 -7.661 1.00 85.12 104 HIS A CA 1
ATOM 808 C C . HIS A 1 104 ? -4.836 -4.448 -6.850 1.00 85.12 104 HIS A C 1
ATOM 810 O O . HIS A 1 104 ? -5.333 -5.084 -5.923 1.00 85.12 104 HIS A O 1
ATOM 816 N N . GLU A 1 105 ? -3.540 -4.539 -7.161 1.00 87.62 105 GLU A N 1
ATOM 817 C CA . GLU A 1 105 ? -2.578 -5.349 -6.402 1.00 87.62 105 GLU A CA 1
ATOM 818 C C . GLU A 1 105 ? -2.343 -4.716 -5.031 1.00 87.62 105 GLU A C 1
ATOM 820 O O . GLU A 1 105 ? -2.442 -5.387 -4.006 1.00 87.62 105 GLU A O 1
ATOM 825 N N . ASN A 1 106 ? -2.149 -3.397 -4.995 1.00 89.75 106 ASN A N 1
ATOM 826 C CA . ASN A 1 106 ? -2.029 -2.645 -3.751 1.00 89.75 106 ASN A CA 1
ATOM 827 C C . ASN A 1 106 ? -3.296 -2.710 -2.895 1.00 89.75 106 ASN A C 1
ATOM 829 O O . ASN A 1 106 ? -3.204 -2.892 -1.682 1.00 89.75 106 ASN A O 1
ATOM 833 N N . LEU A 1 107 ? -4.481 -2.663 -3.507 1.00 89.12 107 LEU A N 1
ATOM 834 C CA . LEU A 1 107 ? -5.738 -2.870 -2.793 1.00 89.12 107 LEU A CA 1
ATOM 835 C C . LEU A 1 107 ? -5.819 -4.272 -2.167 1.00 89.12 107 LEU A C 1
ATOM 837 O O . LEU A 1 107 ? -6.226 -4.407 -1.012 1.00 89.12 107 LEU A O 1
ATOM 841 N N . ALA A 1 108 ? -5.425 -5.319 -2.898 1.00 88.38 108 ALA A N 1
ATOM 842 C CA . ALA A 1 108 ? -5.394 -6.681 -2.364 1.00 88.38 108 ALA A CA 1
ATOM 843 C C . ALA A 1 108 ? -4.421 -6.801 -1.180 1.00 88.38 108 ALA A C 1
ATOM 845 O O . ALA A 1 108 ? -4.779 -7.363 -0.146 1.00 88.38 108 ALA A O 1
ATOM 846 N N . ARG A 1 109 ? -3.236 -6.193 -1.287 1.00 90.19 109 ARG A N 1
ATOM 847 C CA . ARG A 1 109 ? -2.239 -6.147 -0.207 1.00 90.19 109 ARG A CA 1
ATOM 848 C C . ARG A 1 109 ? -2.777 -5.434 1.030 1.00 90.19 109 ARG A C 1
ATOM 850 O O . ARG A 1 109 ? -2.691 -5.978 2.127 1.00 90.19 109 ARG A O 1
ATOM 857 N N . LEU A 1 110 ? -3.410 -4.272 0.861 1.00 90.38 110 LEU A N 1
ATOM 858 C CA . LEU A 1 110 ? -4.039 -3.526 1.958 1.00 90.38 110 LEU A CA 1
ATOM 859 C C . LEU A 1 110 ? -5.165 -4.326 2.628 1.00 90.38 110 LEU A C 1
ATOM 861 O O . LEU A 1 110 ? -5.296 -4.305 3.850 1.00 90.38 110 LEU A O 1
ATOM 865 N N . ARG A 1 111 ? -5.950 -5.092 1.860 1.00 88.88 111 ARG A N 1
ATOM 866 C CA . ARG A 1 111 ? -6.991 -5.976 2.413 1.00 88.88 111 ARG A CA 1
ATOM 867 C C . ARG A 1 111 ? -6.434 -7.092 3.292 1.00 88.88 111 ARG A C 1
ATOM 869 O O . ARG A 1 111 ? -7.173 -7.559 4.156 1.00 88.88 111 ARG A O 1
ATOM 876 N N . VAL A 1 112 ? -5.203 -7.539 3.064 1.00 89.75 112 VAL A N 1
ATOM 877 C CA . VAL A 1 112 ? -4.542 -8.568 3.885 1.00 89.75 112 VAL A CA 1
ATOM 878 C C . VAL A 1 112 ? -3.841 -7.936 5.090 1.00 89.75 112 VAL A C 1
ATOM 880 O O . VAL A 1 112 ? -3.947 -8.445 6.206 1.00 89.75 112 VAL A O 1
ATOM 883 N N . ALA A 1 113 ? -3.185 -6.796 4.869 1.00 90.62 113 ALA A N 1
ATOM 884 C CA . ALA A 1 113 ? -2.436 -6.058 5.880 1.00 90.62 113 ALA A CA 1
ATOM 885 C C . ALA A 1 113 ? -3.333 -5.538 7.005 1.00 90.62 113 ALA A C 1
ATOM 887 O O . ALA A 1 113 ? -2.996 -5.641 8.181 1.00 90.62 113 ALA A O 1
ATOM 888 N N . VAL A 1 114 ? -4.488 -4.970 6.649 1.00 90.94 114 VAL A N 1
ATOM 889 C CA . VAL A 1 114 ? -5.360 -4.313 7.619 1.00 90.94 114 VAL A CA 1
ATOM 890 C C . VAL A 1 114 ? -6.221 -5.341 8.351 1.00 90.94 114 VAL A C 1
ATOM 892 O O . VAL A 1 114 ? -7.095 -5.995 7.766 1.00 90.94 114 VAL A O 1
ATOM 895 N N . GLN A 1 115 ? -6.013 -5.425 9.663 1.00 90.12 115 GLN A N 1
ATOM 896 C CA . GLN A 1 115 ? -6.613 -6.427 10.537 1.00 90.12 115 GLN A CA 1
ATOM 897 C C . GLN A 1 115 ? -7.333 -5.793 11.739 1.00 90.12 115 GLN A C 1
ATOM 899 O O . GLN A 1 115 ? -7.274 -4.585 11.990 1.00 90.12 115 GLN A O 1
ATOM 904 N N . GLY A 1 116 ? -8.101 -6.618 12.454 1.00 88.50 116 GLY A N 1
ATOM 905 C CA . GLY A 1 116 ? -8.774 -6.242 13.698 1.00 88.50 116 GLY A CA 1
ATOM 906 C C . GLY A 1 116 ? -9.678 -5.007 13.591 1.00 88.50 116 GLY A C 1
ATOM 907 O O . GLY A 1 116 ? -10.473 -4.861 12.659 1.00 88.50 116 GLY A O 1
ATOM 908 N N . LYS A 1 117 ? -9.551 -4.105 14.572 1.00 86.31 117 LYS A N 1
ATOM 909 C CA . LYS A 1 117 ? -10.391 -2.903 14.722 1.00 86.31 117 LYS A CA 1
ATOM 910 C C . LYS A 1 117 ? -10.193 -1.880 13.597 1.00 86.31 117 LYS A C 1
ATOM 912 O O . LYS A 1 117 ? -11.110 -1.123 13.264 1.00 86.31 117 LYS A O 1
ATOM 917 N N . VAL A 1 118 ? -9.011 -1.852 12.985 1.00 88.25 118 VAL A N 1
ATOM 918 C CA . VAL A 1 118 ? -8.752 -0.983 11.830 1.00 88.25 118 VAL A CA 1
ATOM 919 C C . VAL A 1 118 ? -9.585 -1.448 10.647 1.00 88.25 118 VAL A C 1
ATOM 921 O O . VAL A 1 118 ? -10.281 -0.641 10.031 1.00 88.25 118 VAL A O 1
ATOM 924 N N . ARG A 1 119 ? -9.593 -2.760 10.382 1.00 90.19 119 ARG A N 1
ATOM 925 C CA . ARG A 1 119 ? -10.338 -3.350 9.265 1.00 90.19 119 ARG A CA 1
ATOM 926 C C . ARG A 1 119 ? -11.816 -3.005 9.325 1.00 90.19 119 ARG A C 1
ATOM 928 O O . ARG A 1 119 ? -12.378 -2.602 8.314 1.00 90.19 119 ARG A O 1
ATOM 935 N N . THR A 1 120 ? -12.437 -3.119 10.497 1.00 87.31 120 THR A N 1
ATOM 936 C CA . THR A 1 120 ? -13.850 -2.753 10.681 1.00 87.31 120 THR A CA 1
ATOM 937 C C . THR A 1 120 ? -14.092 -1.266 10.439 1.00 87.31 120 THR A C 1
ATOM 939 O O . THR A 1 120 ? -15.114 -0.888 9.878 1.00 87.31 120 THR A O 1
ATOM 942 N N . THR A 1 121 ? -13.130 -0.417 10.802 1.00 86.50 121 THR A N 1
ATOM 943 C CA . THR A 1 121 ? -13.236 1.038 10.649 1.00 86.50 121 THR A CA 1
ATOM 944 C C . THR A 1 121 ? -13.202 1.470 9.183 1.00 86.50 121 THR A C 1
ATOM 946 O O . THR A 1 121 ? -13.976 2.339 8.783 1.00 86.50 121 THR A O 1
ATOM 949 N N . ILE A 1 122 ? -12.335 0.859 8.374 1.00 87.88 122 ILE A N 1
ATOM 950 C CA . ILE A 1 122 ? -12.208 1.163 6.939 1.00 87.88 122 ILE A CA 1
ATOM 951 C C . ILE A 1 122 ? -12.985 0.192 6.044 1.00 87.88 122 ILE A C 1
ATOM 953 O O . ILE A 1 122 ? -12.842 0.230 4.825 1.00 87.88 122 ILE A O 1
ATOM 957 N N . TYR A 1 123 ? -13.816 -0.678 6.624 1.00 87.75 123 TYR A N 1
ATOM 958 C CA . TYR A 1 123 ? -14.533 -1.725 5.892 1.00 87.75 123 TYR A CA 1
ATOM 959 C C . TYR A 1 123 ? -15.340 -1.163 4.715 1.00 87.75 123 TYR A C 1
ATOM 961 O O . TYR A 1 123 ? -15.294 -1.709 3.616 1.00 87.75 123 TYR A O 1
ATOM 969 N N . HIS A 1 124 ? -16.003 -0.022 4.919 1.00 86.62 124 HIS A N 1
ATOM 970 C CA . HIS A 1 124 ? -16.759 0.674 3.878 1.00 86.62 124 HIS A CA 1
ATOM 971 C C . HIS A 1 124 ? -15.887 1.086 2.674 1.00 86.62 124 HIS A C 1
ATOM 973 O O . HIS A 1 124 ? -16.327 0.937 1.538 1.00 86.62 124 HIS A O 1
ATOM 979 N N . LEU A 1 125 ? -14.635 1.508 2.898 1.00 86.19 125 LEU A N 1
ATOM 980 C CA . LEU A 1 125 ? -13.674 1.835 1.832 1.00 86.19 125 LEU A CA 1
ATOM 981 C C . LEU A 1 125 ? -13.151 0.577 1.127 1.00 86.19 125 LEU A C 1
ATOM 983 O O . LEU A 1 125 ? -12.961 0.563 -0.088 1.00 86.19 125 LEU A O 1
ATOM 987 N N . LEU A 1 126 ? -12.954 -0.513 1.877 1.00 85.06 126 LEU A N 1
ATOM 988 C CA . LEU A 1 126 ? -12.499 -1.788 1.315 1.00 85.06 126 LEU A CA 1
ATOM 989 C C . LEU A 1 126 ? -13.557 -2.433 0.408 1.00 85.06 126 LEU A C 1
ATOM 991 O O . LEU A 1 126 ? -13.192 -3.030 -0.610 1.00 85.06 126 LEU A O 1
ATOM 995 N N . VAL A 1 127 ? -14.842 -2.325 0.768 1.00 83.81 127 VAL A N 1
ATOM 996 C CA . VAL A 1 127 ? -15.978 -2.863 -0.005 1.00 83.81 127 VAL A CA 1
ATOM 997 C C . VAL A 1 127 ? -16.285 -2.007 -1.230 1.00 83.81 127 VAL A C 1
ATOM 999 O O . VAL A 1 127 ? -16.595 -2.553 -2.285 1.00 83.81 127 VAL A O 1
ATOM 1002 N N . ALA A 1 128 ? -16.129 -0.685 -1.134 1.00 84.81 128 ALA A N 1
ATOM 1003 C CA . ALA A 1 128 ? -16.377 0.235 -2.243 1.00 84.81 128 ALA A CA 1
ATOM 1004 C C . ALA A 1 128 ? -15.360 0.125 -3.400 1.00 84.81 128 ALA A C 1
ATOM 1006 O O . ALA A 1 128 ? -15.477 0.863 -4.375 1.00 84.81 128 ALA A O 1
ATOM 1007 N N . ASN A 1 129 ? -14.366 -0.776 -3.312 1.00 79.38 129 ASN A N 1
ATOM 1008 C CA . ASN A 1 129 ? -13.214 -0.832 -4.222 1.00 79.38 129 ASN A CA 1
ATOM 1009 C C . ASN A 1 129 ? -12.567 0.555 -4.398 1.00 79.38 129 ASN A C 1
ATOM 1011 O O . ASN A 1 129 ? -12.168 0.925 -5.504 1.00 79.38 1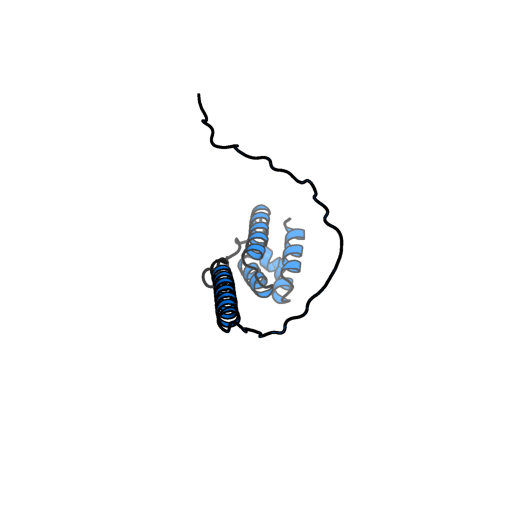29 ASN A O 1
ATOM 1015 N N . SER A 1 130 ? -12.496 1.325 -3.306 1.00 85.31 130 SER A N 1
ATOM 1016 C CA . SER A 1 130 ? -11.870 2.643 -3.302 1.00 85.31 130 SER A CA 1
ATOM 1017 C C . SER A 1 130 ? -10.413 2.548 -3.733 1.00 85.31 130 SER A C 1
ATOM 1019 O O . SER A 1 130 ? -9.767 1.499 -3.613 1.00 85.31 130 SER A O 1
ATOM 1021 N N . LYS A 1 131 ? -9.891 3.663 -4.238 1.00 89.50 131 LYS A N 1
ATOM 1022 C CA . LYS A 1 131 ? -8.500 3.717 -4.655 1.00 89.50 131 LYS A CA 1
ATOM 1023 C C . LYS A 1 131 ? -7.602 3.476 -3.432 1.00 89.50 131 LYS A C 1
ATOM 1025 O O . LYS A 1 131 ? -7.937 3.935 -2.334 1.00 89.50 131 LYS A O 1
ATOM 1030 N N . PRO A 1 132 ? -6.487 2.742 -3.575 1.00 88.94 132 PRO A N 1
ATOM 1031 C CA . PRO A 1 132 ? -5.601 2.469 -2.450 1.00 88.94 132 PRO A CA 1
ATOM 1032 C C . PRO A 1 132 ? -5.052 3.758 -1.817 1.00 88.94 132 PRO A C 1
ATOM 1034 O O . PRO A 1 132 ? -4.813 3.783 -0.614 1.00 88.94 132 PRO A O 1
ATOM 1037 N N . GLU A 1 133 ? -4.954 4.851 -2.576 1.00 90.25 133 GLU A N 1
ATOM 1038 C CA . GLU A 1 133 ? -4.586 6.181 -2.083 1.00 90.25 133 GLU A CA 1
ATOM 1039 C C . GLU A 1 133 ? -5.616 6.743 -1.091 1.00 90.25 133 GLU A C 1
ATOM 1041 O O . GLU A 1 133 ? -5.234 7.271 -0.048 1.00 90.25 133 GLU A O 1
ATOM 1046 N N . ASP A 1 134 ? -6.914 6.574 -1.364 1.00 90.94 134 ASP A N 1
ATOM 1047 C CA . ASP A 1 134 ? -7.991 7.031 -0.473 1.00 90.94 134 ASP A CA 1
ATOM 1048 C C . ASP A 1 134 ? -7.973 6.245 0.846 1.00 90.94 134 ASP A C 1
ATOM 1050 O O . ASP A 1 134 ? -8.183 6.798 1.928 1.00 90.94 134 ASP A O 1
ATOM 1054 N N . ILE A 1 135 ? -7.678 4.943 0.766 1.00 90.12 135 ILE A N 1
ATOM 1055 C CA . ILE A 1 135 ? -7.533 4.073 1.938 1.00 90.12 135 ILE A CA 1
ATOM 1056 C C . ILE A 1 135 ? -6.318 4.505 2.763 1.00 90.12 135 ILE A C 1
ATOM 1058 O O . ILE A 1 135 ? -6.431 4.660 3.977 1.00 90.12 135 ILE A O 1
ATOM 1062 N N . MET A 1 136 ? -5.174 4.738 2.117 1.00 91.12 136 MET A N 1
ATOM 1063 C CA . MET A 1 136 ? -3.960 5.213 2.783 1.00 91.12 136 MET A CA 1
ATOM 1064 C C . MET A 1 136 ? -4.177 6.575 3.452 1.00 91.12 136 MET A C 1
ATOM 1066 O O . MET A 1 136 ? -3.769 6.752 4.597 1.00 91.12 136 MET A O 1
ATOM 1070 N N . ALA A 1 137 ? -4.878 7.504 2.796 1.00 91.06 137 ALA A N 1
ATOM 1071 C CA . ALA A 1 137 ? -5.218 8.807 3.368 1.00 91.06 137 ALA A CA 1
ATOM 1072 C C . ALA A 1 137 ? -6.151 8.685 4.584 1.00 91.06 137 ALA A C 1
ATOM 1074 O O . ALA A 1 137 ? -5.946 9.351 5.600 1.00 91.06 137 ALA A O 1
ATOM 1075 N N . ALA A 1 138 ? -7.154 7.805 4.519 1.00 89.88 138 ALA A N 1
ATOM 1076 C CA . ALA A 1 138 ? -8.059 7.557 5.639 1.00 89.88 138 ALA A CA 1
ATOM 1077 C C . ALA A 1 138 ? -7.350 6.915 6.843 1.00 89.88 138 ALA A C 1
ATOM 1079 O O . ALA A 1 138 ? -7.703 7.197 7.990 1.00 89.88 138 ALA A O 1
ATOM 1080 N N . LEU A 1 139 ? -6.367 6.047 6.592 1.00 89.44 139 LEU A N 1
ATOM 1081 C CA . LEU A 1 139 ? -5.542 5.442 7.635 1.00 89.44 139 LEU A CA 1
ATOM 1082 C C . LEU A 1 139 ? -4.569 6.459 8.244 1.00 89.44 139 LEU A C 1
ATOM 1084 O O . LEU A 1 139 ? -4.490 6.550 9.467 1.00 89.44 139 LEU A O 1
ATOM 1088 N N . GLU A 1 140 ? -3.922 7.286 7.422 1.00 90.00 140 GLU A N 1
ATOM 1089 C CA . GLU A 1 140 ? -3.064 8.379 7.889 1.00 90.00 140 GLU A CA 1
ATOM 1090 C C . GLU A 1 140 ? -3.840 9.348 8.786 1.00 90.00 140 GLU A C 1
ATOM 1092 O O . GLU A 1 140 ? -3.396 9.657 9.883 1.00 90.00 140 GLU A O 1
ATOM 1097 N N . GLY A 1 141 ? -5.045 9.762 8.387 1.00 87.44 141 GLY A N 1
ATOM 1098 C CA . GLY A 1 141 ? -5.856 10.681 9.190 1.00 87.44 141 GLY A CA 1
ATOM 1099 C C . GLY A 1 141 ? -6.299 10.123 10.550 1.00 87.44 141 GLY A C 1
ATOM 1100 O O . GLY A 1 141 ? -6.720 10.893 11.411 1.00 87.44 141 GLY A O 1
ATOM 1101 N N . LYS A 1 142 ? -6.238 8.799 10.759 1.00 85.62 142 LYS A N 1
ATOM 1102 C CA . LYS A 1 142 ? -6.639 8.150 12.020 1.00 85.62 142 LYS A CA 1
ATOM 1103 C C . LYS A 1 142 ? -5.472 7.681 12.886 1.00 85.62 142 LYS A C 1
ATOM 1105 O O . LYS A 1 142 ? -5.664 7.553 14.094 1.00 85.62 142 LYS A O 1
ATOM 1110 N N . PHE A 1 143 ? -4.320 7.378 12.289 1.00 84.56 143 PHE A N 1
ATOM 1111 C CA . PHE A 1 143 ? -3.195 6.722 12.966 1.00 84.56 143 PHE A CA 1
ATOM 1112 C C . PHE A 1 143 ? -1.828 7.376 12.699 1.00 84.56 143 PHE A C 1
ATOM 1114 O O . PHE A 1 143 ? -0.835 6.905 13.258 1.00 84.56 143 PHE A O 1
ATOM 1121 N N . GLY A 1 144 ? -1.769 8.395 11.835 1.00 73.88 144 GLY A N 1
ATOM 1122 C CA . GLY A 1 144 ? -0.570 9.166 11.482 1.00 73.88 144 GLY A CA 1
ATOM 1123 C C . GLY A 1 144 ? -0.218 10.246 12.492 1.00 73.88 144 GLY A C 1
ATOM 1124 O O . GLY A 1 144 ? -1.153 10.873 13.039 1.00 73.88 144 GLY A O 1
#

Radius of gyration: 34.72 Å; chains: 1; bounding box: 74×47×86 Å

Sequence (144 aa):
MVVKAINAAANQGGILQRESVVDDAARETLPEGTQPGSTMRREQNSERRRGLAELTHAINKLAKPRPISNQVIELPAFCGNVNEWRLTKNSYEATTLTYEYKPHENLARLRVAVQGKVRTTIYHLLVANSKPEDIMAALEGKFG

Secondary structure (DSSP, 8-state):
-----------------------------------THHHHHHHHHHHHHHHHHHHHHHHHHHHS---STT---PPPPBSS-HHHHHHHHHHHHHHHHHHT--HHHHHHHHHHHB-HHHHHHSHHHHHTT--HHHHHHHHHHHH-

Foldseek 3Di:
DDDDDDDDDDDDDDDDDDDDDDDDDDDDDDDDDPDPVPVVVVVVVVVVVVVVVVVVVVVVVVVLPDPPPPPLPAFAADAQALVSLVRRVVCLVVCCVNVVDDQVSSLVNCQVRYDHPRCVVCVVCNVVSHGSVVVNVVSVVRRD

Organism: Eumeta variegata (NCBI:txid151549)